Protein AF-A0A1I7SN25-F1 (afdb_monomer)

Sequence (121 aa):
MDQIKAENEELGEQVFGLTPLSDLSDDEFIHDYTGLFQHKQPLNISLASEDDLTIVLPQSNHGTANETVRKEGKQQAATRTRPSAQVPKQFDYRKKGAVGPVAHQRGCGACYAFAVAAQVE

Foldseek 3Di:
DVVQVVVQVVDDPDHDDDDPCNVDDPVVCCQQPQLPNDDPDPCPPPPPDPPDPDNDDPDDPPDDDDDPDPPDDPPPPPPPPPPPDPDDPDDDCVVVVLFDDDDDPTRPSCVVVVVVVRVVD

Organism: Bursaphelenchus xylophilus (NCBI:txid6326)

InterPro domains:
  IPR000169 Cysteine peptidase, cysteine active site [PS00139] (105-116)
  IPR000668 Peptidase C1A, papain C-terminal [PF0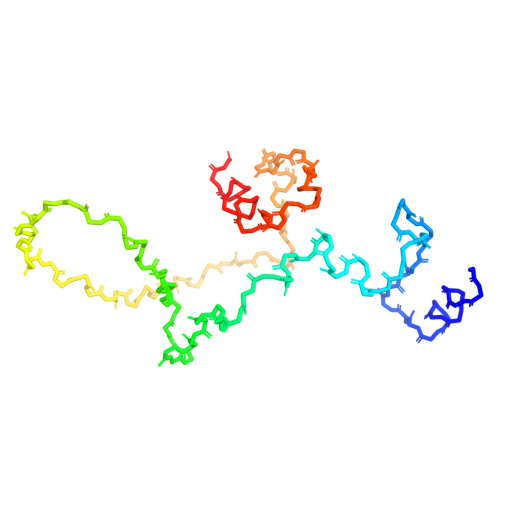0112] (87-121)
  IPR038765 Papain-like cysteine peptidase superfamily [SSF54001] (3-121)

Solvent-accessible surface area (backbone atoms only — not comparable to full-atom values): 8541 Å² total; per-residue (Å²): 112,70,65,49,54,52,50,42,73,72,38,91,89,58,79,69,77,92,53,101,63,67,87,53,53,72,69,55,44,41,49,33,59,65,40,73,70,76,59,105,53,74,82,68,78,56,71,81,38,104,87,42,94,64,86,69,73,82,79,74,91,74,85,79,80,92,74,87,74,76,91,79,73,86,78,68,84,70,80,72,76,72,72,92,66,92,72,71,97,72,86,64,57,62,85,69,71,65,50,81,83,92,80,83,67,60,69,67,41,46,62,69,58,53,57,52,48,64,72,71,106

pLDDT: mean 73.16, std 22.24, range [31.78, 97.25]

Mean predicted aligned error: 14.59 Å

Secondary structure (DSSP, 8-state):
-HHHHHHHHH-SS------TTTTS-HHHHHHHHSSTTS-SS------SSTT-----PPPPS---------------------------S---GGGGT-S-PPP--GGG--HHHHHHHHHH-

Structure (mmCIF, N/CA/C/O backbone):
data_AF-A0A1I7SN25-F1
#
_entry.id   AF-A0A1I7SN25-F1
#
loop_
_atom_site.group_PDB
_atom_site.id
_atom_site.type_symbol
_atom_site.label_atom_id
_atom_site.label_alt_id
_atom_site.label_comp_id
_atom_site.label_asym_id
_atom_site.label_entity_id
_atom_site.label_seq_id
_atom_site.pdbx_PDB_ins_code
_atom_site.Cartn_x
_atom_site.Cartn_y
_atom_site.Cartn_z
_atom_site.occupancy
_atom_site.B_iso_or_equiv
_atom_site.auth_seq_id
_atom_site.auth_comp_id
_atom_site.auth_asym_id
_atom_site.auth_atom_id
_atom_site.pdbx_PDB_model_num
ATOM 1 N N . MET A 1 1 ? 22.091 -2.876 -6.998 1.00 64.25 1 MET A N 1
ATOM 2 C CA . MET A 1 1 ? 22.661 -2.870 -5.627 1.00 64.25 1 MET A CA 1
ATOM 3 C C . MET A 1 1 ? 23.282 -1.531 -5.278 1.00 64.25 1 MET A C 1
ATOM 5 O O . MET A 1 1 ? 23.028 -1.048 -4.185 1.00 64.25 1 MET A O 1
ATOM 9 N N . ASP A 1 2 ? 24.068 -0.938 -6.177 1.00 80.94 2 ASP A N 1
ATOM 10 C CA . ASP A 1 2 ? 24.785 0.308 -5.873 1.00 80.94 2 ASP A CA 1
ATOM 11 C C . ASP A 1 2 ? 23.845 1.509 -5.689 1.00 80.94 2 ASP A C 1
ATOM 13 O O . ASP A 1 2 ? 24.055 2.297 -4.777 1.00 80.94 2 ASP A O 1
ATOM 17 N N . GLN A 1 3 ? 22.748 1.573 -6.454 1.00 82.25 3 GLN A N 1
ATOM 18 C CA . GLN A 1 3 ? 21.698 2.593 -6.300 1.00 82.25 3 GLN A CA 1
ATOM 19 C C . GLN A 1 3 ? 21.035 2.543 -4.911 1.00 82.25 3 GLN A C 1
ATOM 21 O O . GLN A 1 3 ? 21.067 3.526 -4.187 1.00 82.25 3 GLN A O 1
ATOM 26 N N . ILE A 1 4 ? 20.558 1.367 -4.478 1.00 86.38 4 ILE A N 1
ATOM 27 C CA . ILE A 1 4 ? 19.940 1.166 -3.150 1.00 86.38 4 ILE A CA 1
ATOM 28 C C . ILE A 1 4 ? 20.879 1.586 -2.011 1.00 86.38 4 ILE A C 1
ATOM 30 O O . ILE A 1 4 ? 20.448 2.170 -1.021 1.00 86.38 4 ILE A O 1
ATOM 34 N N . LYS A 1 5 ? 22.175 1.263 -2.119 1.00 87.19 5 LYS A N 1
ATOM 35 C CA . LYS A 1 5 ? 23.156 1.628 -1.088 1.00 87.19 5 LYS A CA 1
ATOM 36 C C . LYS A 1 5 ? 23.359 3.139 -1.011 1.00 87.19 5 LYS A C 1
ATOM 38 O O . LYS A 1 5 ? 23.421 3.652 0.098 1.00 87.19 5 LYS A O 1
ATOM 43 N N . ALA A 1 6 ? 23.440 3.811 -2.159 1.00 87.44 6 ALA A N 1
ATOM 44 C CA . ALA A 1 6 ? 23.564 5.263 -2.220 1.00 87.44 6 ALA A CA 1
ATOM 45 C C . ALA A 1 6 ? 22.312 5.961 -1.657 1.00 87.44 6 ALA A C 1
ATOM 47 O O . ALA A 1 6 ? 22.434 6.849 -0.821 1.00 87.44 6 ALA A O 1
ATOM 4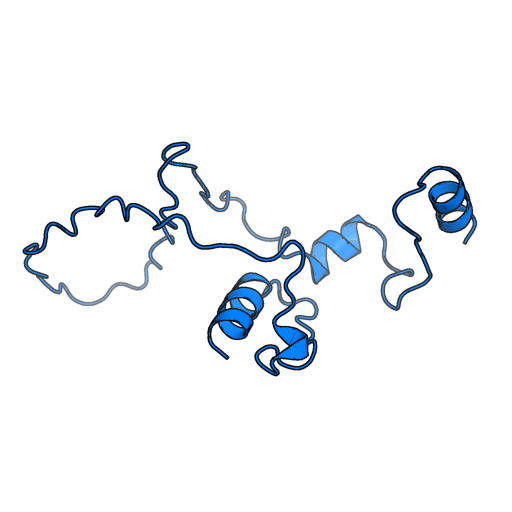8 N N . GLU A 1 7 ? 21.114 5.502 -2.028 1.00 85.81 7 GLU A N 1
ATOM 49 C CA . GLU A 1 7 ? 19.850 6.057 -1.519 1.00 85.81 7 GLU A CA 1
ATOM 50 C C . GLU A 1 7 ? 19.705 5.886 -0.003 1.00 85.81 7 GLU A C 1
ATOM 52 O O . GLU A 1 7 ? 19.281 6.808 0.688 1.00 85.81 7 GLU A O 1
ATOM 57 N N . ASN A 1 8 ? 20.108 4.734 0.537 1.00 89.38 8 ASN A N 1
ATOM 58 C CA . ASN A 1 8 ? 20.086 4.479 1.979 1.00 89.38 8 ASN A CA 1
ATOM 59 C C . ASN A 1 8 ? 21.095 5.319 2.772 1.00 89.38 8 ASN A C 1
ATOM 61 O O . ASN A 1 8 ? 20.937 5.478 3.979 1.00 89.38 8 ASN A O 1
ATOM 65 N N . GLU A 1 9 ? 22.160 5.797 2.128 1.00 87.81 9 GLU A N 1
ATOM 66 C CA . GLU A 1 9 ? 23.140 6.688 2.753 1.00 87.81 9 GLU A CA 1
ATOM 67 C C . GLU A 1 9 ? 22.628 8.138 2.790 1.00 87.81 9 GLU A C 1
ATOM 69 O O . GLU A 1 9 ? 22.931 8.876 3.728 1.00 87.81 9 GLU A O 1
ATOM 74 N N . GLU A 1 10 ? 21.810 8.529 1.809 1.00 85.31 10 GLU A N 1
ATOM 75 C CA . GLU A 1 10 ? 21.196 9.858 1.722 1.00 85.31 10 GLU A CA 1
ATOM 76 C C . GLU A 1 10 ? 19.921 9.986 2.576 1.00 85.31 10 GLU A C 1
ATOM 78 O O . GLU A 1 10 ? 19.678 11.027 3.195 1.00 85.31 10 GLU A O 1
ATOM 83 N N . LEU A 1 11 ? 19.099 8.935 2.640 1.00 77.56 11 LEU A N 1
ATOM 84 C CA . LEU A 1 11 ? 17.786 8.962 3.284 1.00 77.56 11 LEU A CA 1
ATOM 85 C C . LEU A 1 11 ? 17.844 8.395 4.709 1.00 77.56 11 LEU A C 1
ATOM 87 O O . LEU A 1 11 ? 18.089 7.216 4.929 1.00 77.56 11 LEU A O 1
ATOM 91 N N . GLY A 1 12 ? 17.569 9.246 5.703 1.00 79.62 12 GLY A N 1
ATOM 92 C CA . GLY A 1 12 ? 17.612 8.863 7.122 1.00 79.62 12 GLY A CA 1
ATOM 93 C C . GLY A 1 12 ? 16.320 8.257 7.689 1.00 79.62 12 GLY A C 1
ATOM 94 O O . GLY A 1 12 ? 16.340 7.715 8.792 1.00 79.62 12 GLY A O 1
ATOM 95 N N . GLU A 1 13 ? 15.192 8.360 6.978 1.00 89.19 13 GLU A N 1
ATOM 96 C CA . GLU A 1 13 ? 13.866 7.961 7.493 1.00 89.19 13 GLU A CA 1
ATOM 97 C C . GLU A 1 13 ? 13.363 6.618 6.944 1.00 89.19 13 GLU A C 1
ATOM 99 O O . GLU A 1 13 ? 12.466 6.007 7.527 1.00 89.19 13 GLU A O 1
ATOM 104 N N . GLN A 1 14 ? 13.944 6.134 5.845 1.00 87.25 14 GLN A N 1
ATOM 105 C CA . GLN A 1 14 ? 13.530 4.904 5.172 1.00 87.25 14 GLN A CA 1
ATOM 106 C C . GLN A 1 14 ? 14.737 4.145 4.626 1.00 87.25 14 GLN A C 1
ATOM 108 O O . GLN A 1 14 ? 15.740 4.747 4.260 1.00 87.25 14 GLN A O 1
ATOM 113 N N . VAL A 1 15 ? 14.623 2.816 4.573 1.00 90.81 15 VAL A N 1
ATOM 114 C CA . VAL A 1 15 ? 15.675 1.922 4.079 1.00 90.81 15 VAL A CA 1
ATOM 115 C C . VAL A 1 15 ? 15.112 1.065 2.951 1.00 90.81 15 VAL A C 1
ATOM 117 O O . VAL A 1 15 ? 14.144 0.326 3.139 1.00 90.81 15 VAL A O 1
ATOM 120 N N . PHE A 1 16 ? 15.744 1.144 1.790 1.00 91.06 16 PHE A N 1
ATOM 121 C CA . PHE A 1 16 ? 15.466 0.362 0.597 1.00 91.06 16 PHE A CA 1
ATOM 122 C C . PHE A 1 16 ? 16.209 -0.974 0.625 1.00 91.06 16 PHE A C 1
ATOM 124 O O . PHE A 1 16 ? 17.308 -1.105 1.175 1.00 91.06 16 PHE A O 1
ATOM 131 N N . GLY A 1 17 ? 15.615 -1.983 -0.007 1.00 91.88 17 GLY A N 1
ATOM 132 C CA . GLY A 1 17 ? 16.174 -3.325 -0.115 1.00 91.88 17 GLY A CA 1
ATOM 133 C C . GLY A 1 17 ? 15.752 -4.004 -1.411 1.00 91.88 17 GLY A C 1
ATOM 134 O O . GLY A 1 17 ? 14.882 -3.514 -2.128 1.00 91.88 17 GLY A O 1
ATOM 135 N N . LEU A 1 18 ? 16.374 -5.146 -1.712 1.00 93.44 18 LEU A N 1
ATOM 136 C CA . LEU A 1 18 ? 15.948 -5.966 -2.842 1.00 93.44 18 LEU A CA 1
ATOM 137 C C . LEU A 1 18 ? 14.578 -6.582 -2.566 1.00 93.44 18 LEU A C 1
ATOM 139 O O . LEU A 1 18 ? 14.354 -7.196 -1.521 1.00 93.44 18 LEU A O 1
ATOM 143 N N . THR A 1 19 ? 13.692 -6.459 -3.543 1.00 93.25 19 THR A N 1
ATOM 144 C CA . THR A 1 19 ? 12.345 -7.022 -3.532 1.00 93.25 19 THR A CA 1
ATOM 145 C C . THR A 1 19 ? 12.138 -7.887 -4.780 1.00 93.25 19 THR A C 1
ATOM 147 O O . THR A 1 19 ? 12.937 -7.811 -5.715 1.00 93.25 19 THR A O 1
ATOM 150 N N . PRO A 1 20 ? 11.056 -8.683 -4.848 1.00 94.69 20 PRO A N 1
ATOM 151 C CA . PRO A 1 20 ? 10.689 -9.410 -6.065 1.00 94.69 20 PRO A CA 1
ATOM 152 C C . PRO A 1 20 ? 10.381 -8.533 -7.288 1.00 94.69 20 PRO A C 1
ATOM 154 O O . PRO A 1 20 ? 10.095 -9.089 -8.336 1.00 94.69 20 PRO A O 1
ATOM 157 N N . LEU A 1 21 ? 10.369 -7.204 -7.139 1.00 93.44 21 LEU A N 1
ATOM 158 C CA . LEU A 1 21 ? 10.111 -6.237 -8.209 1.00 93.44 21 LEU A CA 1
ATOM 159 C C . LEU A 1 21 ? 11.377 -5.453 -8.590 1.00 93.44 21 LEU A C 1
ATOM 161 O O . LEU A 1 21 ? 11.310 -4.525 -9.384 1.00 93.44 21 LEU A O 1
ATOM 165 N N . SER A 1 22 ? 12.531 -5.787 -7.999 1.00 92.56 22 SER A N 1
ATOM 166 C CA . SER A 1 22 ? 13.797 -5.069 -8.214 1.00 92.56 22 SER A CA 1
ATOM 167 C C . SER A 1 22 ? 14.470 -5.357 -9.561 1.00 92.56 22 SER A C 1
ATOM 169 O O . SER A 1 22 ? 15.524 -4.786 -9.834 1.00 92.56 22 SER A O 1
ATOM 171 N N . ASP A 1 23 ? 13.919 -6.264 -10.366 1.00 94.06 23 ASP A N 1
ATOM 172 C CA . ASP A 1 23 ? 14.336 -6.543 -11.742 1.00 94.06 23 ASP A CA 1
ATOM 173 C C . ASP A 1 23 ? 13.535 -5.753 -12.790 1.00 94.06 23 ASP A C 1
ATOM 175 O O . ASP A 1 23 ? 13.903 -5.776 -13.963 1.00 94.06 23 ASP A O 1
ATOM 179 N N . LEU A 1 24 ? 12.486 -5.038 -12.372 1.00 92.31 24 LEU A N 1
ATOM 180 C CA . LEU A 1 24 ? 11.685 -4.173 -13.232 1.00 92.31 24 LEU A CA 1
ATOM 181 C C . LEU A 1 24 ? 12.281 -2.766 -13.304 1.00 92.31 24 LEU A C 1
ATOM 183 O O . LEU A 1 24 ? 12.793 -2.238 -12.313 1.00 92.31 24 LEU A O 1
ATOM 187 N N . SER A 1 25 ? 12.167 -2.139 -14.472 1.00 92.75 25 SER A N 1
ATOM 188 C CA . SER A 1 25 ? 12.341 -0.690 -14.593 1.00 92.75 25 SER A CA 1
ATOM 189 C C . SER A 1 25 ? 11.178 0.062 -13.938 1.00 92.75 25 SER A C 1
ATOM 191 O O . SER A 1 25 ? 10.082 -0.481 -13.779 1.00 92.75 25 SER A O 1
ATOM 193 N N . ASP A 1 26 ? 11.388 1.336 -13.602 1.00 90.38 26 ASP A N 1
ATOM 194 C CA . ASP A 1 26 ? 10.334 2.177 -13.021 1.00 90.38 26 ASP A CA 1
ATOM 195 C C . ASP A 1 26 ? 9.101 2.253 -1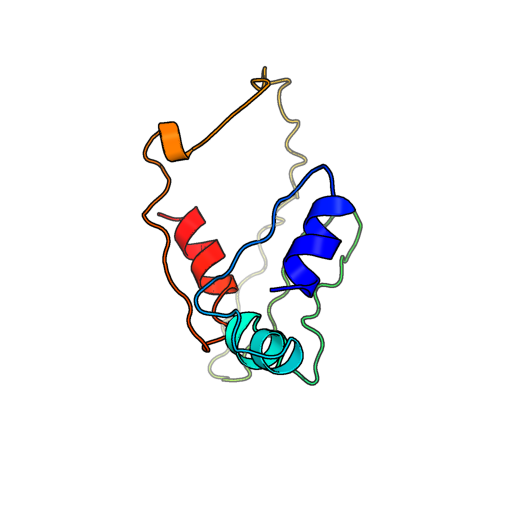3.932 1.00 90.38 26 ASP A C 1
ATOM 197 O O . ASP A 1 26 ? 7.974 2.141 -13.454 1.00 90.38 26 ASP A O 1
ATOM 201 N N . ASP A 1 27 ? 9.298 2.367 -15.248 1.00 90.50 27 ASP A N 1
ATOM 202 C CA . ASP A 1 27 ? 8.203 2.415 -16.221 1.00 90.50 27 ASP A CA 1
ATOM 203 C C . ASP A 1 27 ? 7.397 1.106 -16.247 1.00 90.50 27 ASP A C 1
ATOM 205 O O . ASP A 1 27 ? 6.165 1.145 -16.284 1.00 90.50 27 ASP A O 1
ATOM 209 N N . GLU A 1 28 ? 8.062 -0.054 -16.178 1.00 91.25 28 GLU A N 1
ATOM 210 C CA . GLU A 1 28 ? 7.405 -1.369 -16.104 1.00 91.25 28 GLU A CA 1
ATOM 211 C C . GLU A 1 28 ? 6.651 -1.543 -14.784 1.00 91.25 28 GLU A C 1
ATOM 213 O O . GLU A 1 28 ? 5.497 -1.981 -14.767 1.00 91.25 28 GLU A O 1
ATOM 218 N N . PHE A 1 29 ? 7.266 -1.146 -13.668 1.00 92.81 29 PHE A N 1
ATOM 219 C CA . PHE A 1 29 ? 6.621 -1.192 -12.362 1.00 92.81 29 PHE A CA 1
ATOM 220 C C . PHE A 1 29 ? 5.378 -0.292 -12.319 1.00 92.81 29 PHE A C 1
ATOM 222 O O . PHE A 1 29 ? 4.313 -0.718 -11.854 1.00 92.81 29 PHE A O 1
ATOM 229 N N . ILE A 1 30 ? 5.476 0.933 -12.844 1.00 90.81 30 ILE A N 1
ATOM 230 C CA . ILE A 1 30 ? 4.341 1.854 -12.945 1.00 90.81 30 ILE A CA 1
ATOM 231 C C . ILE A 1 30 ? 3.260 1.249 -13.850 1.00 90.81 30 ILE A C 1
ATOM 233 O O . ILE A 1 30 ? 2.083 1.296 -13.477 1.00 90.81 30 ILE A O 1
ATOM 237 N N . HIS A 1 31 ? 3.640 0.627 -14.969 1.00 86.50 31 HIS A N 1
ATOM 238 C CA . HIS A 1 31 ? 2.724 -0.053 -15.889 1.00 86.50 31 HIS A CA 1
ATOM 239 C C . HIS A 1 31 ? 1.904 -1.131 -15.225 1.00 86.50 31 HIS A C 1
ATOM 241 O O . HIS A 1 31 ? 0.669 -1.071 -15.230 1.00 86.50 31 HIS A O 1
ATOM 247 N N . ASP A 1 32 ? 2.580 -2.085 -14.615 1.00 89.31 32 ASP A N 1
ATOM 248 C CA . ASP A 1 32 ? 1.903 -3.286 -14.174 1.00 89.31 32 ASP A CA 1
ATOM 249 C C . ASP A 1 32 ? 1.266 -3.092 -12.793 1.00 89.31 32 ASP A C 1
ATOM 251 O O . ASP A 1 32 ? 0.138 -3.528 -12.551 1.00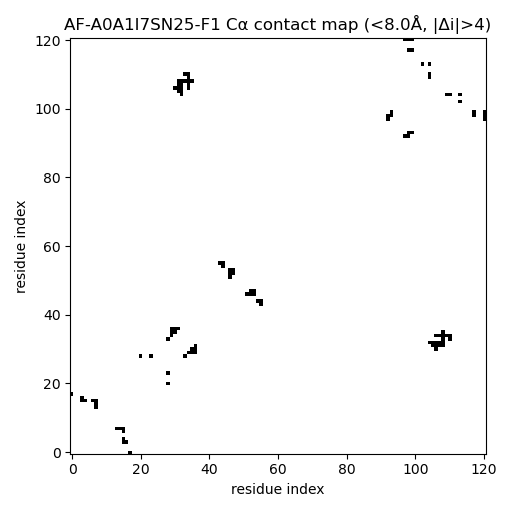 89.31 32 ASP A O 1
ATOM 255 N N . TYR A 1 33 ? 1.924 -2.390 -11.868 1.00 90.56 33 TYR A N 1
ATOM 256 C CA . TYR A 1 33 ? 1.564 -2.479 -10.450 1.00 90.56 33 TYR A CA 1
ATOM 257 C C . TYR A 1 33 ? 0.833 -1.264 -9.885 1.00 90.56 33 TYR A C 1
ATOM 259 O O . TYR A 1 33 ? 0.140 -1.400 -8.875 1.00 90.56 33 TYR A O 1
ATOM 267 N N . THR A 1 34 ? 0.911 -0.090 -10.509 1.00 88.31 34 THR A N 1
ATOM 268 C CA . THR A 1 34 ? 0.329 1.125 -9.899 1.00 88.31 34 THR A CA 1
ATOM 269 C C . THR A 1 34 ? -1.107 1.407 -10.337 1.00 88.31 34 THR A C 1
ATOM 271 O O . THR A 1 34 ? -1.814 2.167 -9.677 1.00 88.31 34 THR A O 1
ATOM 274 N N . GLY A 1 35 ? -1.564 0.793 -11.435 1.00 80.06 35 GLY A N 1
ATOM 275 C CA . GLY A 1 35 ? -2.865 1.104 -12.036 1.00 80.06 35 GLY A CA 1
ATOM 276 C C . GLY A 1 35 ? -2.913 2.47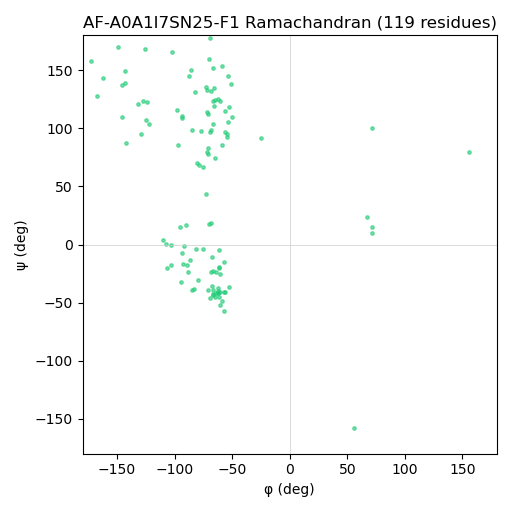0 -12.735 1.00 80.06 35 GLY A C 1
ATOM 277 O O . GLY A 1 35 ? -3.988 2.909 -13.135 1.00 80.06 35 GLY A O 1
ATOM 278 N N . LEU A 1 36 ? -1.765 3.135 -12.917 1.00 74.81 36 LEU A N 1
ATOM 279 C CA . LEU A 1 36 ? -1.664 4.446 -13.569 1.00 74.81 36 LEU A CA 1
ATOM 280 C C . LEU A 1 36 ? -1.660 4.373 -15.107 1.00 74.81 36 LEU A C 1
ATOM 282 O O . LEU A 1 36 ? -1.675 5.410 -15.767 1.00 74.81 36 LEU A O 1
ATOM 286 N N . PHE A 1 37 ? -1.674 3.173 -15.698 1.00 62.75 37 PHE A N 1
ATOM 287 C CA . PHE A 1 37 ? -1.444 2.996 -17.136 1.00 62.75 37 PHE A CA 1
ATOM 288 C C . PHE A 1 37 ? -2.668 2.998 -18.046 1.00 62.75 37 PHE A C 1
ATOM 290 O O . PHE A 1 37 ? -2.526 2.936 -19.267 1.00 62.75 37 PHE A O 1
ATOM 297 N N . GLN A 1 38 ? -3.878 3.137 -17.512 1.00 56.22 38 GLN A N 1
ATOM 298 C CA . GLN A 1 38 ? -5.060 3.243 -18.358 1.00 56.22 38 GLN A CA 1
ATOM 299 C C . GLN A 1 38 ? -6.062 4.233 -17.796 1.00 56.22 38 GLN A C 1
ATOM 301 O O . GLN A 1 38 ? -7.021 3.837 -17.147 1.00 56.22 38 GLN A O 1
ATOM 306 N N . HIS A 1 39 ? -5.899 5.508 -18.154 1.00 47.72 39 HIS A N 1
ATOM 307 C CA . HIS A 1 39 ? -6.975 6.188 -18.865 1.00 47.72 39 HIS A CA 1
ATOM 308 C C . HIS A 1 39 ? -6.496 7.520 -19.466 1.00 47.72 39 HIS A C 1
ATOM 310 O O . HIS A 1 39 ? -6.041 8.425 -18.774 1.00 47.72 39 HIS A O 1
ATOM 316 N N . LYS A 1 40 ? -6.731 7.710 -20.770 1.00 49.28 40 LYS A N 1
ATOM 317 C CA . LYS A 1 40 ? -6.676 9.019 -21.451 1.00 49.28 40 LYS A CA 1
ATOM 318 C C . LYS A 1 40 ? -7.812 9.959 -21.004 1.00 49.28 40 LYS A C 1
ATOM 320 O O . LYS A 1 40 ? -8.168 10.884 -21.726 1.00 49.28 40 LYS A O 1
ATOM 325 N N . GLN A 1 41 ? -8.438 9.681 -19.863 1.00 49.50 41 GLN A N 1
ATOM 326 C CA . GLN A 1 41 ? -9.335 10.576 -19.147 1.00 49.50 41 GLN A CA 1
ATOM 327 C C . GLN A 1 41 ? -8.787 10.615 -17.727 1.00 49.50 41 GLN A C 1
ATOM 329 O O . GLN A 1 41 ? -8.649 9.548 -17.143 1.00 49.50 41 GLN A O 1
ATOM 334 N N . PRO A 1 42 ? -8.443 11.774 -17.163 1.00 46.97 42 PRO A N 1
ATOM 335 C CA . PRO A 1 42 ? -8.051 11.797 -15.763 1.00 46.97 42 PRO A CA 1
ATOM 336 C C . PRO A 1 42 ? -9.132 11.080 -14.947 1.00 46.97 42 PRO A C 1
ATOM 338 O O . PRO A 1 42 ? -10.325 11.279 -15.204 1.00 46.97 42 PRO A O 1
ATOM 341 N N . LEU A 1 43 ? -8.738 10.253 -13.970 1.00 49.75 43 LEU A N 1
ATOM 342 C CA . LEU A 1 43 ? -9.626 10.023 -12.836 1.00 49.75 43 LEU A CA 1
ATOM 343 C C . LEU A 1 43 ? -10.011 11.430 -12.381 1.00 49.75 43 LEU A C 1
ATOM 345 O O . LEU A 1 43 ? -9.142 12.186 -11.949 1.00 49.75 43 LEU A O 1
ATOM 349 N N . ASN A 1 44 ? -11.267 11.827 -12.591 1.00 45.31 44 ASN A N 1
ATOM 350 C CA . ASN A 1 44 ? -11.732 13.144 -12.193 1.00 45.31 44 ASN A CA 1
ATOM 351 C C . ASN A 1 44 ? -11.911 13.137 -10.674 1.00 45.31 44 ASN A C 1
ATOM 353 O O . ASN A 1 44 ? -13.023 13.211 -10.162 1.00 45.31 44 ASN A O 1
ATOM 357 N N . ILE A 1 45 ? -10.800 13.021 -9.951 1.00 49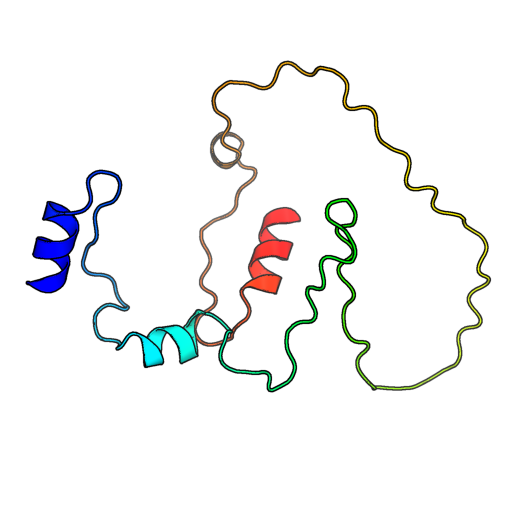.47 45 ILE A N 1
ATOM 358 C CA . ILE A 1 45 ? -10.706 13.428 -8.560 1.00 49.47 45 ILE A CA 1
ATOM 359 C C . ILE A 1 45 ? -10.557 14.948 -8.624 1.00 49.47 45 ILE A C 1
ATOM 361 O O . ILE A 1 45 ? -9.490 15.511 -8.393 1.00 49.47 45 ILE A O 1
ATOM 365 N N . SER A 1 46 ? -11.627 15.624 -9.041 1.00 41.19 46 SER A N 1
ATOM 366 C CA . SER A 1 46 ? -11.750 17.036 -8.725 1.00 41.19 46 SER A CA 1
ATOM 367 C C . SER A 1 46 ? -12.057 17.089 -7.239 1.00 41.19 46 SER A C 1
ATOM 369 O O . SER A 1 46 ? -13.118 16.636 -6.815 1.00 41.19 46 SER A O 1
ATOM 371 N N . LEU A 1 47 ? -11.134 17.640 -6.452 1.00 41.06 47 LEU A N 1
ATOM 372 C CA . LEU A 1 47 ? -11.506 18.303 -5.209 1.00 41.06 47 LEU A CA 1
ATOM 373 C C . LEU A 1 47 ? -12.518 19.378 -5.607 1.00 41.06 47 LEU A C 1
ATOM 375 O O . LEU A 1 47 ? -12.142 20.438 -6.102 1.00 41.06 47 LEU A O 1
ATOM 379 N N . ALA A 1 48 ? -13.810 19.074 -5.480 1.00 48.25 48 ALA A N 1
ATOM 380 C CA . ALA A 1 48 ? -14.869 20.036 -5.770 1.00 48.25 48 ALA A CA 1
ATOM 381 C C . ALA A 1 48 ? -14.758 21.265 -4.844 1.00 48.25 48 ALA A C 1
ATOM 383 O O . ALA A 1 48 ? -15.270 22.337 -5.159 1.00 48.25 48 ALA A O 1
ATOM 384 N N . SER A 1 49 ? -14.061 21.097 -3.717 1.00 45.66 49 SER A N 1
ATOM 385 C CA . SER 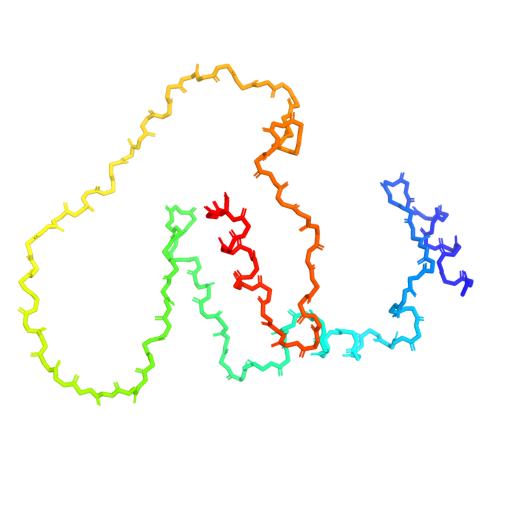A 1 49 ? -13.671 22.098 -2.735 1.00 45.66 49 SER A CA 1
ATOM 386 C C . SER A 1 49 ? -12.734 21.423 -1.721 1.00 45.66 49 SER A C 1
ATOM 388 O O . SER A 1 49 ? -12.813 20.204 -1.551 1.00 45.66 49 SER A O 1
ATOM 390 N N . GLU A 1 50 ? -11.898 22.182 -1.006 1.00 56.72 50 GLU A N 1
ATOM 391 C CA . GLU A 1 50 ? -11.088 21.668 0.120 1.00 56.72 50 GLU A CA 1
ATOM 392 C C . GLU A 1 50 ? -11.950 21.016 1.228 1.00 56.72 50 GLU A C 1
ATOM 394 O O . GLU A 1 50 ? -11.442 20.238 2.033 1.00 56.72 50 GLU A O 1
ATOM 399 N N . ASP A 1 51 ? -13.265 21.264 1.212 1.00 60.28 51 ASP A N 1
ATOM 400 C CA . ASP A 1 51 ? -14.237 20.769 2.190 1.00 60.28 51 ASP A CA 1
ATOM 401 C C . ASP A 1 51 ? -15.177 19.651 1.681 1.00 60.28 51 ASP A C 1
ATOM 403 O O . ASP A 1 51 ? -16.033 19.198 2.444 1.00 60.28 51 ASP A O 1
ATOM 407 N N . ASP A 1 52 ? -15.062 19.184 0.427 1.00 51.97 52 ASP A N 1
ATOM 408 C CA . ASP A 1 52 ? -16.010 18.208 -0.148 1.00 51.97 52 ASP A CA 1
ATOM 409 C C . ASP A 1 52 ? -15.308 16.999 -0.794 1.00 51.97 52 ASP A C 1
ATOM 411 O O . ASP A 1 52 ? -14.913 17.021 -1.960 1.00 51.97 52 ASP A O 1
ATOM 415 N N . LEU A 1 53 ? -15.171 15.905 -0.031 1.00 51.62 53 LEU A N 1
ATOM 416 C CA . LEU A 1 53 ? -14.767 14.591 -0.552 1.00 51.62 53 LEU A CA 1
ATOM 417 C C . LEU A 1 53 ? -15.975 13.875 -1.177 1.00 51.62 53 LEU A C 1
ATOM 419 O O . LEU A 1 53 ? -16.470 12.872 -0.654 1.00 51.62 53 LEU A O 1
ATOM 423 N N . THR A 1 54 ? -16.456 14.371 -2.314 1.00 47.25 54 THR A N 1
ATOM 424 C CA . THR A 1 54 ? -17.406 13.629 -3.148 1.00 47.25 54 THR A CA 1
ATOM 425 C C . THR A 1 54 ? -16.657 12.839 -4.221 1.00 47.25 54 THR A C 1
ATOM 427 O O . THR A 1 54 ? -16.089 13.387 -5.160 1.00 47.25 54 THR A O 1
ATOM 430 N N . ILE A 1 55 ? -16.649 11.507 -4.096 1.00 44.66 55 ILE A N 1
ATOM 431 C CA . ILE A 1 55 ? -16.160 10.624 -5.164 1.00 44.66 55 ILE A CA 1
ATOM 432 C C . ILE A 1 55 ? -17.258 10.543 -6.230 1.00 44.66 55 ILE A C 1
ATOM 434 O O . ILE A 1 55 ? -18.218 9.785 -6.092 1.00 44.66 55 ILE A O 1
ATOM 438 N N . VAL A 1 56 ? -17.136 11.335 -7.295 1.00 42.47 56 VAL A N 1
ATOM 439 C CA . VAL A 1 56 ? -18.023 11.237 -8.462 1.00 42.47 56 VAL A CA 1
ATOM 440 C C . VAL A 1 56 ? -17.480 10.153 -9.392 1.00 42.47 56 VAL A C 1
ATOM 442 O O . VAL A 1 56 ? -16.558 10.384 -10.171 1.00 42.47 56 VAL A O 1
ATOM 445 N N . LEU A 1 57 ? -18.042 8.947 -9.304 1.00 40.78 57 LEU A N 1
ATOM 446 C CA . LEU A 1 57 ? -17.722 7.872 -10.243 1.00 40.78 57 LEU A CA 1
ATOM 447 C C . LEU A 1 57 ? -18.369 8.160 -11.612 1.00 40.78 57 LEU A C 1
ATOM 449 O O . LEU A 1 57 ? -19.550 8.525 -11.655 1.00 40.78 57 LEU A O 1
ATOM 453 N N . PRO A 1 58 ? -17.651 7.979 -12.738 1.00 41.00 58 PRO A N 1
ATOM 454 C CA . PRO A 1 58 ? -18.256 8.086 -14.058 1.00 41.00 58 PRO A CA 1
ATOM 455 C C . PRO A 1 58 ? -19.288 6.968 -14.227 1.00 41.00 58 PRO A C 1
ATOM 457 O O . PRO A 1 58 ? -18.988 5.787 -14.052 1.00 41.00 58 PRO A O 1
ATOM 460 N N . GLN A 1 59 ? -20.524 7.345 -14.553 1.00 40.03 59 GLN A N 1
ATOM 461 C CA . GLN A 1 59 ? -21.577 6.384 -14.855 1.00 40.03 59 GLN A CA 1
ATOM 462 C C . GLN A 1 59 ? -21.152 5.548 -16.066 1.00 40.03 59 GLN A C 1
ATOM 464 O O . GLN A 1 59 ? -20.838 6.088 -17.126 1.00 40.03 59 GLN A O 1
ATOM 469 N N . SER A 1 60 ? -21.125 4.223 -15.911 1.00 38.38 60 SER A N 1
ATOM 470 C CA . SER A 1 60 ? -20.937 3.324 -17.043 1.00 38.38 60 SER A CA 1
ATOM 471 C C . SER A 1 60 ? -22.110 3.501 -18.005 1.00 38.38 60 SER A C 1
ATOM 473 O O . SER A 1 60 ? -23.263 3.332 -17.607 1.00 38.38 60 SER A O 1
ATOM 475 N N . ASN A 1 61 ? -21.821 3.786 -19.271 1.00 44.78 61 ASN A N 1
ATOM 476 C CA . ASN A 1 61 ? -22.808 3.962 -20.339 1.00 44.78 61 ASN A CA 1
ATOM 477 C C . ASN A 1 61 ? -23.453 2.633 -20.791 1.00 44.78 61 ASN A C 1
ATOM 479 O O . ASN A 1 61 ? -23.622 2.400 -21.986 1.00 44.78 61 ASN A O 1
ATOM 483 N N . HIS A 1 62 ? -23.825 1.753 -19.862 1.00 36.19 62 HIS A N 1
ATOM 484 C CA . HIS A 1 62 ? -24.733 0.644 -20.142 1.00 36.19 62 HIS A CA 1
ATOM 485 C C . HIS A 1 62 ? -26.138 1.065 -19.718 1.00 36.19 62 HIS A C 1
ATOM 487 O O . HIS A 1 62 ? -26.573 0.848 -18.592 1.00 36.19 62 HIS A O 1
ATOM 493 N N . GLY A 1 63 ? -26.838 1.738 -20.630 1.00 37.44 63 GLY A N 1
ATOM 494 C CA . GLY A 1 63 ? -28.239 2.073 -20.428 1.00 37.44 63 GLY A CA 1
ATOM 495 C C . GLY A 1 63 ? -29.101 0.814 -20.384 1.00 37.44 63 GLY A C 1
ATOM 496 O O . GLY A 1 63 ? -28.976 -0.048 -21.245 1.00 37.44 63 GLY A O 1
ATOM 497 N N . THR A 1 64 ? -30.007 0.736 -19.412 1.00 31.78 64 THR A N 1
ATOM 498 C CA . THR A 1 64 ? -31.435 0.479 -19.656 1.00 31.78 64 THR A CA 1
ATOM 499 C C . THR A 1 64 ? -32.265 0.888 -18.434 1.00 31.78 64 THR A C 1
ATOM 501 O O . THR A 1 64 ? -31.854 0.700 -17.298 1.00 31.78 64 THR A O 1
ATOM 504 N N . ALA A 1 65 ? -33.448 1.430 -18.738 1.00 33.59 65 ALA A N 1
ATOM 505 C CA . ALA A 1 65 ? -34.587 1.730 -17.869 1.00 33.59 65 ALA A CA 1
ATOM 506 C C . ALA A 1 65 ? -34.465 2.905 -16.869 1.00 33.59 65 ALA A C 1
ATOM 508 O O . ALA A 1 65 ? -33.942 2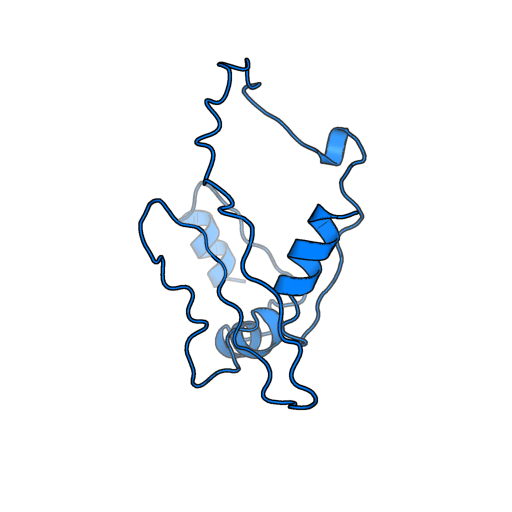.819 -15.766 1.00 33.59 65 ALA A O 1
ATOM 509 N N . ASN A 1 66 ? -35.060 4.014 -17.307 1.00 44.53 66 ASN A N 1
ATOM 510 C CA . ASN A 1 66 ? -35.752 5.047 -16.538 1.00 44.53 66 ASN A CA 1
ATOM 511 C C . ASN A 1 66 ? -36.344 4.616 -15.174 1.00 44.53 66 ASN A C 1
ATOM 513 O O . ASN A 1 66 ? -37.528 4.303 -15.067 1.00 44.53 66 ASN A O 1
ATOM 517 N N . GLU A 1 67 ? -35.578 4.764 -14.097 1.00 39.47 67 GLU A N 1
ATOM 518 C CA . GLU A 1 67 ? -36.146 4.839 -12.751 1.00 39.47 67 GLU A CA 1
ATOM 519 C C . GLU A 1 67 ? -36.362 6.312 -12.374 1.00 39.47 67 GLU A C 1
ATOM 521 O O . GLU A 1 67 ? -35.417 7.074 -12.164 1.00 39.47 67 GLU A O 1
ATOM 526 N N . THR A 1 68 ? -37.622 6.755 -12.316 1.00 38.16 68 THR A N 1
ATOM 527 C CA . THR A 1 68 ? -37.974 8.057 -11.732 1.00 38.16 68 THR A CA 1
ATOM 528 C C . THR A 1 68 ? -37.808 7.983 -10.218 1.00 38.16 68 THR A C 1
ATOM 530 O O . THR A 1 68 ? -38.781 7.816 -9.480 1.00 38.16 68 THR A O 1
ATOM 533 N N . VAL A 1 69 ? -36.569 8.104 -9.745 1.00 42.12 69 VAL A N 1
ATOM 534 C CA . VAL A 1 69 ? -36.288 8.267 -8.320 1.00 42.12 69 VAL A CA 1
ATOM 535 C C . VAL A 1 69 ? -36.748 9.663 -7.909 1.00 42.12 69 VAL A C 1
ATOM 537 O O . VAL A 1 69 ? -36.210 10.686 -8.340 1.00 42.12 69 VAL A O 1
ATOM 540 N N . ARG A 1 70 ? -37.790 9.702 -7.076 1.00 39.31 70 ARG A N 1
ATOM 541 C CA . ARG A 1 70 ? -38.245 10.907 -6.383 1.00 39.31 70 ARG A CA 1
ATOM 542 C C . ARG A 1 70 ? -37.075 11.470 -5.575 1.00 39.31 70 ARG A C 1
ATOM 544 O O . ARG A 1 70 ? -36.610 10.840 -4.631 1.00 39.31 70 ARG A O 1
ATOM 551 N N . LYS A 1 71 ? -36.606 12.665 -5.942 1.00 40.69 71 LYS A N 1
ATOM 552 C CA . LYS A 1 71 ? -35.671 13.456 -5.134 1.00 40.69 71 LYS A CA 1
ATOM 553 C C . LYS A 1 71 ? -36.399 13.997 -3.903 1.00 40.69 71 LYS A C 1
ATOM 555 O O . LYS A 1 71 ? -36.759 15.168 -3.864 1.00 40.69 71 LYS A O 1
ATOM 560 N N . GLU A 1 72 ? -36.605 13.161 -2.895 1.00 38.31 72 GLU A N 1
ATOM 561 C CA . GLU A 1 72 ? -36.965 13.623 -1.556 1.00 38.31 72 GLU A CA 1
ATOM 562 C C . GLU A 1 72 ? -35.934 13.111 -0.560 1.00 38.31 72 GLU A C 1
ATOM 564 O O . GLU A 1 72 ? -35.886 11.940 -0.203 1.00 38.31 72 GLU A O 1
ATOM 569 N N . GLY A 1 73 ? -35.059 14.026 -0.152 1.00 36.91 73 GLY A N 1
ATOM 570 C CA . GLY A 1 73 ? -34.029 13.763 0.833 1.00 36.91 73 GLY A CA 1
ATOM 571 C C . GLY A 1 73 ? -32.875 14.728 0.662 1.00 36.91 73 GLY A C 1
ATOM 572 O O . GLY A 1 73 ? -31.846 14.373 0.099 1.00 36.91 73 GLY A O 1
ATOM 573 N N . LYS A 1 74 ? -33.034 15.958 1.163 1.00 38.75 74 LYS A N 1
ATOM 574 C CA . LYS A 1 74 ? -31.892 16.781 1.572 1.00 38.75 74 LYS A CA 1
ATOM 575 C C . LYS A 1 74 ? -31.083 15.947 2.571 1.00 38.75 74 LYS A C 1
ATOM 577 O O . LYS A 1 74 ? -31.382 15.980 3.763 1.00 38.75 74 LYS A O 1
ATOM 582 N N . GLN A 1 75 ? -30.086 15.199 2.108 1.00 52.12 75 GLN A N 1
ATOM 583 C CA . GLN A 1 75 ? -29.010 14.740 2.976 1.00 52.12 75 GLN A CA 1
ATOM 584 C C . GLN A 1 75 ? -28.207 15.995 3.292 1.00 52.12 75 GLN A C 1
ATOM 586 O O . GLN A 1 75 ? -27.281 16.377 2.587 1.00 52.12 75 GLN A O 1
ATOM 591 N N . GLN A 1 76 ? -28.699 16.735 4.283 1.00 46.19 76 GLN A N 1
ATOM 592 C CA . GLN A 1 76 ? -27.965 17.823 4.894 1.00 46.19 76 GLN A CA 1
ATOM 593 C C . GLN A 1 76 ? -26.630 17.213 5.300 1.00 46.19 76 GLN A C 1
ATOM 595 O O . GLN A 1 76 ? -26.619 16.248 6.067 1.00 46.19 76 GLN A O 1
ATOM 600 N N . ALA A 1 77 ? -25.536 17.729 4.740 1.00 52.84 77 ALA A N 1
ATOM 601 C CA . ALA A 1 77 ? -24.197 17.488 5.241 1.00 52.84 77 ALA A CA 1
ATOM 602 C C . ALA A 1 77 ? -24.190 17.987 6.689 1.00 52.84 77 ALA A C 1
ATOM 604 O O . ALA A 1 77 ? -23.954 19.158 6.973 1.00 52.84 77 ALA A O 1
ATOM 605 N N . ALA A 1 78 ? -24.608 17.122 7.609 1.00 53.16 78 ALA A N 1
ATOM 606 C CA . ALA A 1 78 ? -24.588 17.406 9.019 1.00 53.16 78 ALA A CA 1
ATOM 607 C C . ALA A 1 78 ? -23.110 17.491 9.371 1.00 53.16 78 ALA A C 1
ATOM 609 O O . ALA A 1 78 ? -22.429 16.465 9.436 1.00 53.16 78 ALA A O 1
ATOM 610 N N . THR A 1 79 ? -22.607 18.713 9.546 1.00 54.19 79 THR A N 1
ATOM 611 C CA . THR A 1 79 ? -21.298 18.964 10.136 1.00 54.19 79 THR A CA 1
ATOM 612 C C . THR A 1 79 ? -21.289 18.265 11.486 1.00 54.19 79 THR A C 1
ATOM 614 O O . THR A 1 79 ? -21.815 18.766 12.478 1.00 54.19 79 THR A O 1
ATOM 617 N N . ARG A 1 80 ? -20.767 17.038 11.510 1.00 61.47 80 ARG A N 1
ATOM 618 C CA . ARG A 1 80 ? -20.669 16.233 12.717 1.00 61.47 80 ARG A CA 1
ATOM 619 C C . ARG A 1 80 ? -19.620 16.918 13.574 1.00 61.47 80 ARG A C 1
ATOM 621 O O . ARG A 1 80 ? -18.427 16.722 13.350 1.00 61.47 80 ARG A O 1
ATOM 628 N N . THR A 1 81 ? -20.056 17.743 14.525 1.00 57.88 81 THR A N 1
ATOM 629 C CA . THR A 1 81 ? -19.183 18.258 15.579 1.00 57.88 81 THR A CA 1
ATOM 630 C C . THR A 1 81 ? -18.545 17.041 16.227 1.00 57.88 81 THR A C 1
ATOM 632 O O . THR A 1 81 ? -19.222 16.260 16.900 1.00 57.88 81 THR A O 1
ATOM 635 N N . ARG A 1 82 ? -17.264 16.800 15.930 1.00 67.31 82 ARG A N 1
ATOM 636 C CA . ARG A 1 82 ? -16.537 15.691 16.536 1.00 67.31 82 ARG A CA 1
ATOM 637 C C . ARG A 1 82 ? -16.454 16.039 18.020 1.00 67.31 82 ARG A C 1
ATOM 639 O O . ARG A 1 82 ? -15.896 17.092 18.335 1.00 67.31 82 ARG A O 1
ATOM 646 N N . PRO A 1 83 ? -17.016 15.225 18.932 1.00 67.00 83 PRO A N 1
ATOM 647 C CA . PRO A 1 83 ? -16.714 15.411 20.338 1.00 67.00 83 PRO A CA 1
ATOM 648 C C . PRO A 1 83 ? -15.192 15.388 20.477 1.00 67.00 83 PRO A C 1
ATOM 650 O O . PRO A 1 83 ? -14.526 14.662 19.732 1.00 67.00 83 PRO A O 1
ATOM 653 N N . SER A 1 84 ? -14.640 16.186 21.391 1.00 64.94 84 SER A N 1
ATOM 654 C CA . SER A 1 84 ? -13.218 16.157 21.736 1.00 64.94 84 SER A CA 1
ATOM 655 C C . SER A 1 84 ? -12.889 14.804 22.375 1.00 64.94 84 SER A C 1
ATOM 657 O O . SER A 1 84 ? -12.791 14.667 23.594 1.00 64.94 84 SER A O 1
ATOM 659 N N . ALA A 1 85 ? -12.827 13.765 21.551 1.00 72.94 85 ALA A N 1
ATOM 660 C CA . ALA A 1 85 ? -12.466 12.428 21.954 1.00 72.94 85 ALA A CA 1
ATOM 661 C C . ALA A 1 85 ? -10.968 12.436 22.241 1.00 72.94 85 ALA A C 1
ATOM 663 O O . ALA A 1 85 ? -10.176 12.967 21.461 1.00 72.94 85 ALA A O 1
ATOM 664 N N . GLN A 1 86 ? -10.578 11.861 23.374 1.00 83.56 86 GLN A N 1
ATOM 665 C CA . GLN A 1 86 ? -9.172 11.653 23.689 1.00 83.56 86 GLN A CA 1
ATOM 666 C C . GLN A 1 86 ? -8.628 10.594 22.722 1.00 83.56 86 GLN A C 1
ATOM 668 O O . GLN A 1 86 ? -8.857 9.399 22.902 1.00 83.56 86 GLN A O 1
ATOM 673 N N . VAL A 1 87 ? -7.965 11.042 21.656 1.00 88.56 87 VAL A N 1
ATOM 674 C CA . VAL A 1 87 ? -7.311 10.163 20.683 1.00 88.56 87 VAL A CA 1
ATOM 675 C C . VAL A 1 87 ? -5.944 9.759 21.244 1.00 88.56 87 VAL A C 1
ATOM 677 O O . VAL A 1 87 ? -5.196 10.624 21.709 1.00 88.56 87 VAL A O 1
ATOM 680 N N . PRO A 1 88 ? -5.592 8.464 21.240 1.00 91.69 88 PRO A N 1
ATOM 681 C CA . PRO A 1 88 ? -4.285 8.025 21.712 1.00 91.69 88 PRO A CA 1
ATOM 682 C C . PRO A 1 88 ? -3.163 8.537 20.798 1.00 91.69 88 PRO A C 1
ATOM 684 O O . PRO A 1 88 ? -3.349 8.693 19.595 1.00 91.69 88 PRO A O 1
ATOM 687 N N . LYS A 1 89 ? -1.959 8.724 21.357 1.00 94.56 89 LYS A N 1
ATOM 688 C CA . LYS A 1 89 ? -0.764 9.143 20.593 1.00 94.56 89 LYS A CA 1
ATOM 689 C C . LYS A 1 89 ? -0.365 8.153 19.491 1.00 94.56 89 LYS A C 1
ATOM 691 O O . LYS A 1 89 ? 0.305 8.539 18.544 1.00 94.56 89 LYS A O 1
ATOM 696 N N . GLN A 1 90 ? -0.729 6.880 19.641 1.00 95.44 90 GLN A N 1
ATOM 697 C CA . GLN A 1 90 ? -0.479 5.816 18.673 1.00 95.44 90 GLN A CA 1
ATOM 698 C C . GLN A 1 90 ? -1.675 4.867 18.648 1.00 95.44 90 GLN A C 1
ATOM 700 O O . GLN A 1 90 ? -2.225 4.521 19.697 1.00 95.44 90 GLN A O 1
ATOM 705 N N . PHE A 1 91 ? -2.059 4.427 17.455 1.00 94.75 91 PHE A N 1
ATOM 706 C CA . PHE A 1 91 ? -3.184 3.526 17.248 1.00 94.75 91 PHE A CA 1
ATOM 707 C C . PHE A 1 91 ? -2.891 2.580 16.078 1.00 94.75 91 PHE A C 1
ATOM 709 O O . PHE A 1 91 ? -2.354 3.010 15.065 1.00 94.75 91 PHE A O 1
ATOM 716 N N . ASP A 1 92 ? -3.219 1.294 16.227 1.00 96.62 92 ASP A N 1
ATOM 717 C CA . ASP A 1 92 ? -2.955 0.252 15.225 1.00 96.62 92 ASP A CA 1
ATOM 718 C C . ASP A 1 92 ? -4.085 -0.795 15.242 1.00 96.62 92 ASP A C 1
ATOM 720 O O . ASP A 1 92 ? -4.203 -1.566 16.201 1.00 96.62 92 ASP A O 1
ATOM 724 N N . TYR A 1 93 ? -4.915 -0.826 14.189 1.00 96.44 93 TYR A N 1
ATOM 725 C CA . TYR A 1 93 ? -6.031 -1.777 14.048 1.00 96.44 93 TYR A CA 1
ATOM 726 C C . TYR A 1 93 ? -5.564 -3.238 13.941 1.00 96.44 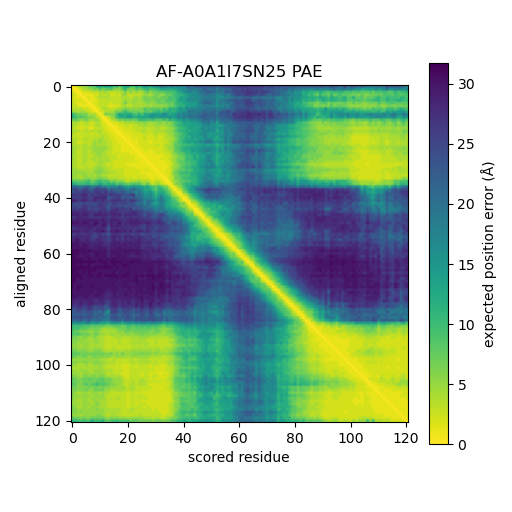93 TYR A C 1
ATOM 728 O O . TYR A 1 93 ? -6.306 -4.141 14.338 1.00 96.44 93 TYR A O 1
ATOM 736 N N . ARG A 1 94 ? -4.320 -3.500 13.509 1.00 96.69 94 ARG A N 1
ATOM 737 C CA . ARG A 1 94 ? -3.773 -4.868 13.414 1.00 96.69 94 ARG A CA 1
ATOM 738 C C . ARG A 1 94 ? -3.702 -5.529 14.788 1.00 96.69 94 ARG A C 1
ATOM 740 O O . ARG A 1 94 ? -4.045 -6.695 14.940 1.00 96.69 94 ARG A O 1
ATOM 747 N N . LYS A 1 95 ? -3.364 -4.753 15.827 1.00 97.25 95 LYS A N 1
ATOM 748 C CA . LYS A 1 95 ? -3.343 -5.215 17.231 1.00 97.25 95 LYS A CA 1
ATOM 749 C C . LYS A 1 95 ? -4.737 -5.534 17.784 1.00 97.25 95 LYS A C 1
ATOM 751 O O . LYS A 1 95 ? -4.847 -6.069 18.883 1.00 97.25 95 LYS A O 1
ATOM 756 N N . LYS A 1 96 ? -5.796 -5.164 17.061 1.00 95.69 96 LYS A N 1
ATOM 757 C CA . LYS A 1 96 ? -7.196 -5.426 17.410 1.00 95.69 96 LYS A CA 1
ATOM 758 C C . LYS A 1 96 ? -7.809 -6.568 16.595 1.00 95.69 96 LYS A C 1
ATOM 760 O O . LYS A 1 96 ? -8.969 -6.879 16.824 1.00 95.69 96 LYS A O 1
ATOM 765 N N . GLY A 1 97 ? -7.056 -7.180 15.675 1.00 94.69 97 GLY A N 1
ATOM 766 C CA . GLY A 1 97 ? -7.565 -8.236 14.794 1.00 94.69 97 GLY A CA 1
ATOM 767 C C . GLY A 1 97 ? -8.539 -7.740 13.721 1.00 94.69 97 GLY A C 1
ATOM 768 O O . GLY A 1 97 ? -9.231 -8.554 13.130 1.00 94.69 97 GLY A O 1
ATOM 769 N N . ALA A 1 98 ? -8.593 -6.426 13.478 1.00 96.19 98 ALA A N 1
ATOM 770 C CA . ALA A 1 98 ? -9.484 -5.789 12.503 1.00 96.19 98 ALA A CA 1
ATOM 771 C C . ALA A 1 98 ? -8.809 -5.553 11.138 1.00 96.19 98 ALA A C 1
ATOM 773 O O . ALA A 1 98 ? -9.255 -4.720 10.364 1.00 96.19 98 ALA A O 1
ATOM 774 N N . VAL A 1 99 ? -7.664 -6.194 10.884 1.00 97.12 99 VAL A N 1
ATOM 775 C CA . VAL A 1 99 ? -6.924 -6.081 9.621 1.00 97.12 99 VAL A CA 1
ATOM 776 C C . VAL A 1 99 ? -6.572 -7.489 9.169 1.00 97.12 99 VAL A C 1
ATOM 778 O O . VAL A 1 99 ? -5.901 -8.217 9.907 1.00 97.12 99 VAL A O 1
ATOM 781 N N . GLY A 1 100 ? -7.036 -7.859 7.976 1.00 94.81 100 GLY A N 1
ATOM 782 C CA . GLY A 1 100 ? -6.746 -9.145 7.353 1.00 94.81 100 GLY A CA 1
ATOM 783 C C . GLY A 1 100 ? -5.281 -9.303 6.912 1.00 94.81 100 GLY A C 1
ATOM 784 O O . GLY A 1 100 ? -4.460 -8.391 7.063 1.00 94.81 100 GLY A O 1
ATOM 785 N N . PRO A 1 101 ? -4.914 -10.477 6.371 1.00 96.75 101 PRO A N 1
ATOM 786 C CA . PRO A 1 101 ? -3.604 -10.698 5.766 1.00 96.75 101 PRO A CA 1
ATOM 787 C C . PRO A 1 101 ? -3.329 -9.740 4.599 1.00 96.75 101 PRO A C 1
ATOM 789 O O . PRO A 1 101 ? -4.241 -9.304 3.902 1.00 96.75 101 PRO A O 1
ATOM 792 N N . VAL A 1 102 ? -2.049 -9.466 4.332 1.00 96.19 102 VAL A N 1
ATOM 793 C CA . VAL A 1 102 ? -1.649 -8.674 3.159 1.00 96.19 102 VAL A CA 1
ATOM 794 C C . VAL A 1 102 ? -1.975 -9.452 1.884 1.00 96.19 102 VAL A C 1
ATOM 796 O O . VAL A 1 102 ? -1.505 -10.575 1.697 1.00 96.19 102 VAL A O 1
ATOM 799 N N . ALA A 1 103 ? -2.761 -8.842 1.002 1.00 94.94 103 ALA A N 1
ATOM 800 C CA . ALA A 1 103 ? -3.166 -9.425 -0.271 1.00 94.94 103 ALA A CA 1
ATOM 801 C C . ALA A 1 103 ? -2.360 -8.840 -1.451 1.00 94.94 103 ALA A C 1
ATOM 803 O O . ALA A 1 103 ? -1.676 -7.828 -1.312 1.00 94.94 103 ALA A O 1
ATOM 804 N N . HIS A 1 104 ? -2.418 -9.487 -2.623 1.00 94.56 104 HIS A N 1
ATOM 805 C CA . HIS A 1 104 ? -1.566 -9.155 -3.773 1.00 94.56 104 HIS A CA 1
ATOM 806 C C . HIS A 1 104 ? -2.386 -8.867 -5.041 1.00 94.56 104 HIS A C 1
ATOM 808 O O . HIS A 1 104 ? -2.879 -9.792 -5.690 1.00 94.56 104 HIS A O 1
ATOM 814 N N . GLN A 1 105 ? -2.470 -7.593 -5.440 1.00 91.94 105 GLN A N 1
ATOM 815 C CA . GLN A 1 105 ? -3.257 -7.138 -6.602 1.00 91.94 105 GLN A CA 1
ATOM 816 C C . GLN A 1 105 ? -2.738 -7.623 -7.966 1.00 91.94 105 GLN A C 1
ATOM 818 O O . GLN A 1 105 ? -3.502 -7.670 -8.931 1.00 91.94 105 GLN A O 1
ATOM 823 N N . ARG A 1 106 ? -1.445 -7.986 -8.050 1.00 90.88 106 ARG A N 1
ATOM 824 C CA . ARG A 1 106 ? -0.739 -8.298 -9.311 1.00 90.88 106 ARG A CA 1
ATOM 825 C C . ARG A 1 106 ? -0.835 -7.134 -10.318 1.00 90.88 106 ARG A C 1
ATOM 827 O O . ARG A 1 106 ? -1.105 -5.998 -9.933 1.00 90.88 106 ARG A O 1
ATOM 834 N N . GLY A 1 107 ? -0.650 -7.449 -11.599 1.00 88.44 107 GLY A N 1
ATOM 835 C CA . GLY A 1 107 ? -0.703 -6.530 -12.736 1.00 88.44 107 GLY A CA 1
ATOM 836 C C . GLY A 1 107 ? -2.091 -5.969 -13.100 1.00 88.44 107 GLY A C 1
ATOM 837 O O . GLY A 1 107 ? -2.318 -5.606 -14.246 1.00 88.44 107 GLY A O 1
ATOM 838 N N . CYS A 1 108 ? -3.084 -6.031 -12.203 1.00 89.12 108 CYS A N 1
ATOM 839 C CA . CYS A 1 108 ? -4.493 -5.812 -12.564 1.00 89.12 108 CYS A CA 1
ATOM 840 C C . CYS A 1 108 ? -4.945 -4.340 -12.475 1.00 89.12 108 CYS A C 1
ATOM 842 O O . CYS A 1 108 ? -6.013 -4.003 -12.981 1.00 89.12 108 CYS A O 1
ATOM 844 N N . GLY A 1 109 ? -4.202 -3.473 -11.778 1.00 88.19 109 GLY A N 1
ATOM 845 C CA . GLY A 1 109 ? -4.660 -2.106 -11.479 1.00 88.19 109 GLY A CA 1
ATOM 846 C C . GLY A 1 109 ? -5.860 -2.039 -10.515 1.00 88.19 109 GLY A C 1
ATOM 847 O O . GLY A 1 109 ? -6.617 -1.074 -10.519 1.00 88.19 109 GLY A O 1
ATOM 848 N N . ALA A 1 110 ? -6.059 -3.066 -9.683 1.00 90.25 110 ALA A N 1
ATOM 849 C CA . ALA A 1 110 ? -7.218 -3.202 -8.794 1.00 90.25 110 ALA A CA 1
ATOM 850 C C . ALA A 1 110 ? -7.030 -2.571 -7.397 1.00 90.25 110 ALA A C 1
ATOM 852 O O . ALA A 1 110 ? -7.781 -2.894 -6.477 1.00 90.25 110 ALA A O 1
ATOM 853 N N . CYS A 1 111 ? -6.046 -1.684 -7.209 1.00 92.00 111 CYS A N 1
ATOM 854 C CA . CYS A 1 111 ? -5.707 -1.102 -5.902 1.00 92.00 111 CYS A CA 1
ATOM 855 C C . CYS A 1 111 ? -6.919 -0.468 -5.188 1.00 92.00 111 CYS A C 1
ATOM 857 O O . CYS A 1 111 ? -7.079 -0.636 -3.979 1.00 92.00 111 CYS A O 1
ATOM 859 N N . TYR A 1 112 ? -7.827 0.168 -5.939 1.00 91.69 112 TYR A N 1
ATOM 860 C CA . TYR A 1 112 ? -9.061 0.752 -5.404 1.00 91.69 112 TYR A CA 1
ATOM 861 C C . TYR A 1 112 ? -9.977 -0.298 -4.749 1.00 91.69 112 TYR A C 1
ATOM 863 O O . TYR A 1 112 ? -10.541 -0.050 -3.686 1.00 91.69 112 TYR A O 1
ATOM 871 N N . ALA A 1 113 ? -10.107 -1.484 -5.350 1.00 92.12 113 ALA A N 1
ATOM 872 C CA . ALA A 1 113 ? -10.978 -2.541 -4.848 1.00 92.12 113 ALA A CA 1
ATOM 873 C C . ALA A 1 113 ? -10.413 -3.153 -3.562 1.00 92.12 113 ALA A C 1
ATOM 875 O O . ALA A 1 113 ? -11.159 -3.403 -2.620 1.00 92.12 113 ALA A O 1
ATOM 876 N N . PHE A 1 114 ? -9.089 -3.326 -3.495 1.00 94.44 114 PHE A N 1
ATOM 877 C CA . PHE A 1 114 ? -8.404 -3.819 -2.299 1.00 94.44 114 PHE A CA 1
ATOM 878 C C . PHE A 1 114 ? -8.491 -2.814 -1.144 1.00 94.44 114 PHE A C 1
ATOM 880 O O . PHE A 1 114 ? -8.719 -3.224 -0.009 1.00 94.44 114 PHE A O 1
ATOM 887 N N . ALA A 1 115 ? -8.381 -1.509 -1.422 1.00 92.12 115 ALA A N 1
ATOM 888 C CA . ALA A 1 115 ? -8.556 -0.470 -0.408 1.00 92.12 115 ALA A CA 1
ATOM 889 C C . ALA A 1 115 ? -9.978 -0.468 0.184 1.00 92.12 115 ALA A C 1
ATOM 891 O O . ALA A 1 115 ? -10.140 -0.346 1.396 1.00 92.12 115 ALA A O 1
ATOM 892 N N . VAL A 1 116 ? -11.006 -0.644 -0.656 1.00 95.00 116 VAL A N 1
ATOM 893 C CA . VAL A 1 116 ? -12.402 -0.735 -0.198 1.00 95.00 116 VAL A CA 1
ATOM 894 C C . VAL A 1 116 ? -12.646 -2.029 0.578 1.00 95.00 116 VAL A C 1
ATOM 896 O O . VAL A 1 116 ? -13.232 -1.977 1.657 1.00 95.00 116 VAL A O 1
ATOM 899 N N . ALA A 1 117 ? -12.183 -3.173 0.070 1.00 94.75 117 ALA A N 1
ATOM 900 C CA . ALA A 1 117 ? -12.352 -4.462 0.739 1.00 94.75 117 ALA A CA 1
ATOM 901 C C . ALA A 1 117 ? -11.719 -4.456 2.139 1.00 94.75 117 ALA A C 1
ATOM 903 O O . ALA A 1 117 ? -12.411 -4.747 3.109 1.00 94.75 117 ALA A O 1
ATOM 904 N N . ALA A 1 118 ? -10.470 -3.992 2.266 1.00 94.31 118 ALA A N 1
ATOM 905 C CA . ALA A 1 118 ? -9.766 -3.907 3.549 1.00 94.31 118 ALA A CA 1
ATOM 906 C C . ALA A 1 118 ? -10.447 -2.984 4.578 1.00 94.31 118 ALA A C 1
ATOM 908 O O . ALA A 1 118 ? -10.152 -3.065 5.766 1.00 94.31 118 ALA A O 1
ATOM 909 N N . GLN A 1 119 ? -11.325 -2.080 4.132 1.00 94.88 119 GLN A N 1
ATOM 910 C CA . GLN A 1 119 ? -12.092 -1.203 5.011 1.00 94.88 119 GLN A CA 1
ATOM 911 C C . GLN A 1 119 ? -13.418 -1.828 5.477 1.00 94.88 119 GLN A C 1
ATOM 913 O O . GLN A 1 119 ? -13.955 -1.385 6.496 1.00 94.88 119 GLN A O 1
ATOM 918 N N . VAL A 1 120 ? -13.957 -2.786 4.713 1.00 94.06 120 VAL A N 1
ATOM 919 C CA . VAL A 1 120 ? -15.245 -3.461 4.954 1.00 94.06 120 VAL A CA 1
ATOM 920 C C . VAL A 1 120 ? -15.082 -4.773 5.726 1.00 94.06 120 VAL A C 1
ATOM 922 O O . VAL A 1 120 ? -15.998 -5.131 6.466 1.00 94.06 120 VAL A O 1
ATOM 925 N N . GLU A 1 121 ? -13.967 -5.480 5.522 1.00 85.69 121 GLU A N 1
ATOM 926 C CA . GLU A 1 121 ? -13.590 -6.703 6.258 1.00 85.69 121 GLU A CA 1
ATOM 927 C C . GLU A 1 121 ? -13.531 -6.494 7.780 1.00 85.69 121 GLU A C 1
ATOM 929 O O . GLU A 1 121 ? -14.035 -7.392 8.498 1.00 85.69 121 GLU A O 1
#

Radius of gyration: 21.42 Å; Cα contacts (8 Å, |Δi|>4): 56; chains: 1; bounding box: 63×33×45 Å